Protein AF-A0A2M6GEX7-F1 (afdb_mono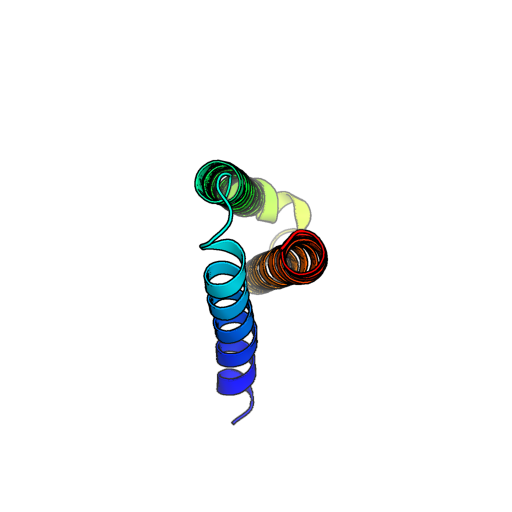mer)

Sequence (92 aa):
MGIALFILIPLGLWLLSIYWLSKWTRFWTFFLLNLILFLAYLALLTKFGHELLGVDPYGLSQLFLILLVIIGHILAGFIFAFFKRKHLKVSN

pLDDT: mean 82.27, std 8.73, range [46.75, 92.69]

Secondary structure (DSSP, 8-state):
-HHHHHHHHHHHHHHHHHHHHTT-TTHHHHHHHHHHHHHHHHHHHHHHHHHHH---TT-HHHHHHHHHHHHHHHHHHHHHHHHHHHHHHH--

Foldseek 3Di:
DPVCCLVCVLVVLLVVLCVLCVPPPCSVVVVVVLVVVLVVVVVCLVVCVCVVPPDDPVCVVSVVVNSVVSSVSSVVSSVVSVVVSVVVVVVD

Radius of gyration: 16.09 Å; Cα contacts (8 Å, |Δi|>4): 38; chains: 1; bounding box: 38×15×49 Å

Structure (mmCIF, N/CA/C/O backbone):
data_AF-A0A2M6GEX7-F1
#
_entry.id   AF-A0A2M6GEX7-F1
#
loop_
_atom_site.group_PDB
_atom_site.id
_atom_site.type_symbol
_atom_site.label_atom_id
_atom_site.label_alt_id
_atom_site.label_comp_id
_atom_site.label_asym_id
_atom_site.label_entity_id
_atom_site.label_seq_id
_atom_site.pdbx_PDB_ins_code
_atom_site.Cartn_x
_atom_site.Cartn_y
_atom_site.Cartn_z
_atom_site.occupancy
_atom_site.B_iso_or_equiv
_atom_site.auth_seq_id
_atom_site.auth_comp_id
_atom_site.auth_asym_id
_atom_site.aut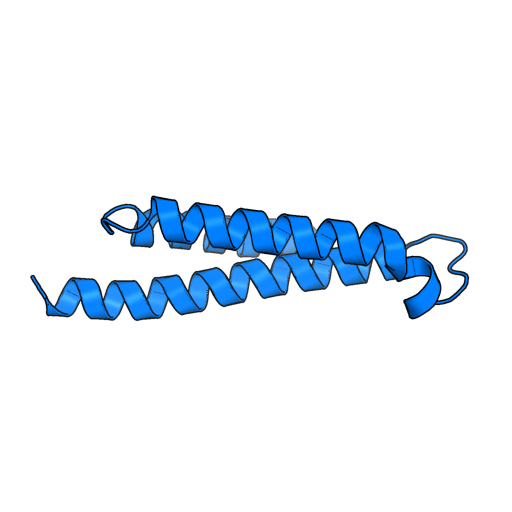h_atom_id
_atom_site.pdbx_PDB_model_num
ATOM 1 N N . MET A 1 1 ? 20.537 -5.385 2.846 1.00 57.12 1 MET A N 1
ATOM 2 C CA . MET A 1 1 ? 19.740 -4.743 3.920 1.00 57.12 1 MET A CA 1
ATOM 3 C C . MET A 1 1 ? 18.702 -3.735 3.400 1.00 57.12 1 MET A C 1
ATOM 5 O O . MET A 1 1 ? 17.623 -3.684 3.967 1.00 57.12 1 MET A O 1
ATOM 9 N N . GLY A 1 2 ? 18.953 -2.990 2.309 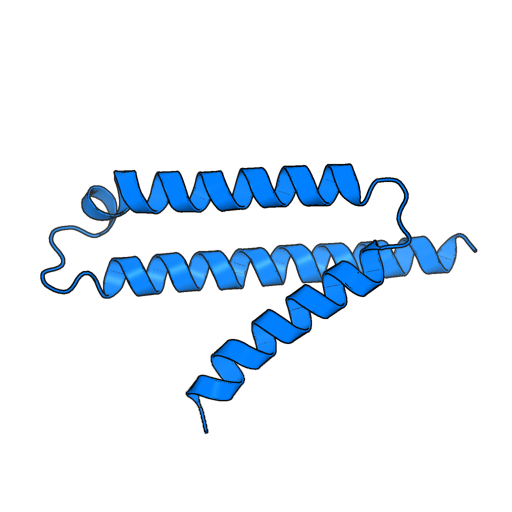1.00 69.88 2 GLY A N 1
ATOM 10 C CA . GLY A 1 2 ? 18.019 -1.954 1.814 1.00 69.88 2 GLY A CA 1
ATOM 11 C C . GLY A 1 2 ? 16.685 -2.445 1.221 1.00 69.88 2 GLY A C 1
ATOM 12 O O . GLY A 1 2 ? 15.640 -1.893 1.542 1.00 69.88 2 GLY A O 1
ATOM 13 N N . ILE A 1 3 ? 16.688 -3.513 0.413 1.00 75.38 3 ILE A N 1
ATOM 14 C CA . ILE A 1 3 ? 15.476 -3.989 -0.294 1.00 75.38 3 ILE A CA 1
ATOM 15 C C . ILE A 1 3 ? 14.442 -4.586 0.674 1.00 75.38 3 ILE A C 1
ATOM 17 O O . ILE A 1 3 ? 13.243 -4.387 0.513 1.00 75.38 3 ILE A O 1
ATOM 21 N N . ALA A 1 4 ? 14.908 -5.269 1.725 1.00 78.50 4 ALA A N 1
ATOM 22 C CA . ALA A 1 4 ? 14.034 -5.869 2.728 1.00 78.50 4 ALA A CA 1
ATOM 23 C C . ALA A 1 4 ? 13.180 -4.811 3.443 1.00 78.50 4 ALA A C 1
ATOM 25 O O . ALA A 1 4 ? 11.982 -5.010 3.605 1.00 78.50 4 ALA A O 1
ATOM 26 N N . LEU A 1 5 ? 13.763 -3.662 3.805 1.00 79.88 5 LEU A N 1
ATOM 27 C CA . LEU A 1 5 ? 13.025 -2.550 4.414 1.00 79.88 5 LEU A CA 1
ATOM 28 C C . LEU A 1 5 ? 11.979 -1.971 3.457 1.00 79.88 5 LEU A C 1
ATOM 30 O O . LEU A 1 5 ? 10.861 -1.676 3.872 1.00 79.88 5 LEU A O 1
ATOM 34 N N . PHE A 1 6 ? 12.321 -1.875 2.173 1.00 75.75 6 PHE A N 1
ATOM 35 C CA . PHE A 1 6 ? 11.430 -1.353 1.139 1.00 75.75 6 PHE A CA 1
ATOM 36 C C . PHE A 1 6 ? 10.171 -2.210 0.940 1.00 75.75 6 PHE A C 1
ATOM 38 O O . PHE A 1 6 ? 9.134 -1.690 0.547 1.00 75.75 6 PHE A O 1
ATOM 45 N N . ILE A 1 7 ? 10.245 -3.507 1.249 1.00 79.56 7 ILE A N 1
ATOM 46 C CA . ILE A 1 7 ? 9.110 -4.438 1.173 1.00 79.56 7 ILE A CA 1
ATOM 47 C C . ILE A 1 7 ? 8.399 -4.542 2.527 1.00 79.56 7 ILE A C 1
ATOM 49 O O . ILE A 1 7 ? 7.172 -4.487 2.595 1.00 79.56 7 ILE A O 1
ATOM 53 N N . LEU A 1 8 ? 9.157 -4.663 3.619 1.00 84.25 8 LEU A N 1
ATOM 54 C CA . LEU A 1 8 ? 8.611 -4.872 4.960 1.00 84.25 8 LEU A CA 1
ATOM 55 C C . LEU A 1 8 ? 7.836 -3.658 5.477 1.00 84.25 8 LEU A C 1
ATOM 57 O O . LEU A 1 8 ? 6.825 -3.843 6.152 1.00 84.25 8 LEU A O 1
ATOM 61 N N . ILE A 1 9 ? 8.268 -2.430 5.163 1.00 84.69 9 ILE A N 1
ATOM 62 C CA . ILE A 1 9 ? 7.600 -1.212 5.647 1.00 84.69 9 ILE A CA 1
ATOM 63 C C . ILE A 1 9 ? 6.191 -1.070 5.043 1.00 84.69 9 ILE A C 1
ATOM 65 O O . ILE A 1 9 ? 5.237 -0.992 5.823 1.00 84.69 9 ILE A O 1
ATOM 69 N N . PRO A 1 10 ? 5.993 -1.089 3.707 1.00 84.25 10 PRO A N 1
ATOM 70 C CA . PRO A 1 10 ? 4.651 -1.036 3.129 1.00 84.25 10 PRO A CA 1
ATOM 71 C C . PRO A 1 10 ? 3.773 -2.202 3.588 1.00 84.25 10 PRO A C 1
ATOM 73 O O . PRO A 1 10 ? 2.603 -2.005 3.911 1.00 84.25 10 PRO A O 1
ATOM 76 N N . LEU A 1 11 ? 4.341 -3.407 3.680 1.00 84.25 11 LEU A N 1
ATOM 77 C CA . LEU A 1 11 ? 3.601 -4.602 4.081 1.00 84.25 11 LEU A CA 1
ATOM 78 C C . LEU A 1 11 ? 3.141 -4.516 5.547 1.00 84.25 11 LEU A C 1
ATOM 80 O O . LEU A 1 11 ? 1.988 -4.818 5.855 1.00 84.25 11 LEU A O 1
ATOM 84 N N . GLY A 1 12 ? 3.995 -4.004 6.436 1.00 87.88 12 GLY A N 1
ATOM 85 C CA . GLY A 1 12 ? 3.646 -3.719 7.827 1.00 87.88 12 GLY A CA 1
ATOM 86 C C . GLY A 1 12 ? 2.574 -2.634 7.964 1.00 87.88 12 GLY A C 1
ATOM 87 O O . GLY A 1 12 ? 1.618 -2.813 8.721 1.00 87.88 12 GLY A O 1
ATOM 88 N N . LEU A 1 13 ? 2.680 -1.536 7.207 1.00 87.38 13 LEU A N 1
ATOM 89 C CA . LEU A 1 13 ? 1.668 -0.469 7.199 1.00 87.38 13 LEU A CA 1
ATOM 90 C C . LEU A 1 13 ? 0.311 -0.971 6.699 1.00 87.38 13 LEU A C 1
ATOM 92 O O . LEU A 1 13 ? -0.730 -0.619 7.262 1.00 87.38 13 LEU A O 1
ATOM 96 N N . TRP A 1 14 ? 0.311 -1.821 5.676 1.00 86.62 14 TRP A N 1
ATOM 97 C CA . TRP A 1 14 ? -0.903 -2.422 5.141 1.00 86.62 14 TRP A CA 1
ATOM 98 C C . TRP A 1 14 ? -1.589 -3.333 6.168 1.00 86.62 14 TRP A C 1
ATOM 100 O O . TRP A 1 14 ? -2.771 -3.142 6.466 1.00 86.62 14 TRP A O 1
ATOM 110 N N . LEU A 1 15 ? -0.838 -4.245 6.797 1.00 87.25 15 LEU A N 1
ATOM 111 C CA . LEU A 1 15 ? -1.361 -5.113 7.858 1.00 87.25 15 LEU A CA 1
ATOM 112 C C . LEU A 1 15 ? -1.890 -4.310 9.054 1.00 87.25 15 LEU A C 1
ATOM 114 O O . LEU A 1 15 ? -2.968 -4.605 9.575 1.00 87.25 15 LEU A O 1
ATOM 118 N N . LEU A 1 16 ? -1.176 -3.258 9.462 1.00 86.62 16 LEU A N 1
ATOM 119 C CA . LEU A 1 16 ? -1.597 -2.391 10.563 1.00 86.62 16 LEU A CA 1
ATOM 120 C C . LEU A 1 16 ? -2.900 -1.643 10.239 1.00 86.62 16 LEU A C 1
ATOM 122 O O . LEU A 1 16 ? -3.770 -1.511 11.103 1.00 86.62 16 LEU A O 1
ATOM 126 N N . SER A 1 17 ? -3.058 -1.203 8.989 1.00 85.25 17 SER A N 1
ATOM 127 C CA . SER A 1 17 ? -4.281 -0.556 8.501 1.00 85.25 17 SER A CA 1
ATOM 128 C C . SER A 1 17 ? -5.481 -1.493 8.590 1.00 85.25 17 SER A C 1
ATOM 130 O O . SER A 1 17 ? -6.525 -1.110 9.124 1.00 85.25 17 SER A O 1
ATOM 132 N N . ILE A 1 18 ? -5.317 -2.736 8.124 1.00 86.00 18 ILE A N 1
ATOM 133 C CA . ILE A 1 18 ? -6.352 -3.774 8.198 1.00 86.00 18 ILE A CA 1
ATOM 134 C C . ILE A 1 18 ? -6.701 -4.064 9.657 1.00 86.00 18 ILE A C 1
ATOM 136 O O . ILE A 1 18 ? -7.876 -4.059 10.019 1.00 86.00 18 ILE A O 1
ATOM 140 N N . TYR A 1 19 ? -5.696 -4.245 10.516 1.00 87.56 19 TYR A N 1
ATOM 141 C CA . TYR A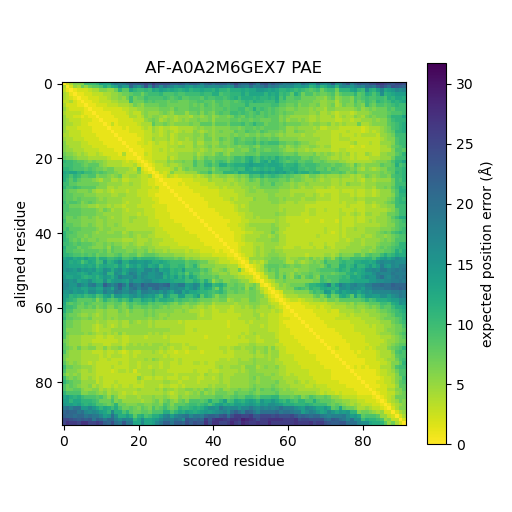 1 19 ? -5.911 -4.494 11.939 1.00 87.56 19 TYR A CA 1
ATOM 142 C C . TYR A 1 19 ? -6.731 -3.378 12.604 1.00 87.56 19 TYR A C 1
ATOM 144 O O . TYR A 1 19 ? -7.688 -3.659 13.328 1.00 87.56 19 TYR A O 1
ATOM 152 N N . TRP A 1 20 ? -6.418 -2.109 12.332 1.00 82.94 20 TRP A N 1
ATOM 153 C CA . TRP A 1 20 ? -7.158 -0.974 12.892 1.00 82.94 20 TRP A CA 1
ATOM 154 C C . TRP A 1 20 ? -8.576 -0.825 12.353 1.00 82.94 20 TRP A C 1
ATOM 156 O O . TRP A 1 20 ? -9.470 -0.439 13.109 1.00 82.94 20 TRP A O 1
ATOM 166 N N . LEU A 1 21 ? -8.792 -1.128 11.076 1.00 83.19 21 LEU A N 1
ATOM 167 C CA . LEU A 1 21 ? -10.108 -1.034 10.450 1.00 83.19 21 LEU A CA 1
ATOM 168 C C . LEU A 1 21 ? -10.968 -2.288 10.670 1.00 83.19 21 LEU A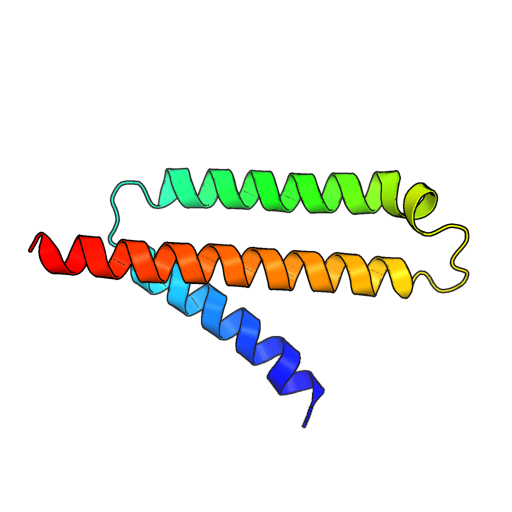 C 1
ATOM 170 O O . LEU A 1 21 ? -12.173 -2.209 10.459 1.00 83.19 21 LEU A O 1
ATOM 174 N N . SER A 1 22 ? -10.401 -3.400 11.148 1.00 80.81 22 SER A N 1
ATOM 175 C CA . SER A 1 22 ? -11.111 -4.677 11.350 1.00 80.81 22 SER A CA 1
ATOM 176 C C . SER A 1 22 ? -12.352 -4.577 12.245 1.00 80.81 22 SER A C 1
ATOM 178 O O . SER A 1 22 ? -13.322 -5.302 12.046 1.00 80.81 22 SER A O 1
ATOM 180 N N . LYS A 1 23 ? -12.353 -3.649 13.212 1.00 79.56 23 LYS A N 1
ATOM 181 C CA . LYS A 1 23 ? -13.483 -3.413 14.128 1.00 79.56 23 LYS A CA 1
ATOM 182 C C . LYS A 1 23 ? -14.553 -2.479 13.556 1.00 79.56 23 LYS A C 1
ATOM 184 O O . LYS A 1 23 ? -15.559 -2.224 14.212 1.00 79.56 23 LYS A O 1
ATOM 189 N N . TRP A 1 24 ? -14.339 -1.915 12.369 1.00 82.25 24 TRP A N 1
ATOM 190 C CA . TRP A 1 24 ? -15.281 -0.986 11.760 1.00 82.25 24 TRP A CA 1
ATOM 191 C C . TRP A 1 24 ? -16.353 -1.741 10.969 1.00 82.25 24 TRP A C 1
ATOM 193 O O . TRP A 1 24 ? -16.047 -2.517 10.073 1.00 82.25 24 TRP A O 1
ATOM 203 N N . THR A 1 25 ? -17.629 -1.463 11.237 1.00 81.12 25 THR A N 1
ATOM 204 C CA . THR A 1 25 ? -18.771 -2.138 10.588 1.00 81.12 25 THR A CA 1
ATOM 205 C C . THR A 1 25 ? -18.791 -2.009 9.062 1.00 81.12 25 THR A C 1
ATOM 207 O O . THR A 1 25 ? -19.278 -2.901 8.377 1.00 81.12 25 THR A O 1
ATOM 210 N N . ARG A 1 26 ? -18.228 -0.927 8.507 1.00 84.94 26 ARG A N 1
ATOM 211 C CA . ARG A 1 26 ? -18.110 -0.705 7.052 1.00 84.94 26 ARG A CA 1
ATOM 212 C C . ARG A 1 26 ? -16.758 -1.136 6.476 1.00 84.94 26 ARG A C 1
ATOM 214 O O . ARG A 1 26 ? -16.429 -0.753 5.354 1.00 84.94 26 ARG A O 1
ATOM 221 N N . PHE A 1 27 ? -15.981 -1.923 7.225 1.00 85.62 27 PHE A N 1
ATOM 222 C CA . PHE A 1 27 ? -14.686 -2.445 6.789 1.00 85.62 27 PHE A CA 1
ATOM 223 C C . PHE A 1 27 ? -14.781 -3.132 5.429 1.00 85.62 27 PHE A C 1
ATOM 225 O O . PHE A 1 27 ? -14.026 -2.783 4.531 1.00 85.62 27 PHE A O 1
ATOM 232 N N . TRP A 1 28 ? -15.742 -4.043 5.253 1.00 83.31 28 TRP A N 1
ATOM 233 C CA . TRP A 1 28 ? -15.897 -4.796 4.007 1.00 83.31 28 TRP A CA 1
ATOM 234 C C . TRP A 1 28 ? -16.182 -3.900 2.805 1.00 83.31 28 TRP A C 1
ATOM 236 O O . TRP A 1 28 ? -15.561 -4.076 1.764 1.00 83.31 28 TRP A O 1
ATOM 246 N N . THR A 1 29 ? -17.051 -2.896 2.951 1.00 86.31 29 THR A N 1
ATOM 247 C CA . THR A 1 29 ? -17.322 -1.925 1.881 1.00 86.31 29 THR A CA 1
ATOM 248 C C . THR A 1 29 ? -16.071 -1.121 1.533 1.00 86.31 29 THR A C 1
ATOM 250 O O . THR A 1 29 ? -15.752 -0.956 0.359 1.00 86.31 29 THR A O 1
ATOM 253 N N . PHE A 1 30 ? -15.330 -0.651 2.540 1.00 86.19 30 PHE A N 1
ATOM 254 C CA . PHE A 1 30 ? -14.071 0.063 2.324 1.00 86.19 30 PHE A CA 1
ATOM 255 C C . PHE A 1 30 ? -13.022 -0.827 1.647 1.00 86.19 30 PHE A C 1
ATOM 257 O O . PHE A 1 30 ? -12.378 -0.397 0.693 1.00 86.19 30 PHE A O 1
ATOM 264 N N . PHE A 1 31 ? -12.874 -2.068 2.107 1.00 85.25 31 PHE A N 1
ATOM 265 C CA . PHE A 1 31 ? -11.939 -3.034 1.545 1.00 85.25 31 PHE A CA 1
ATOM 266 C C . PHE A 1 31 ? -12.269 -3.341 0.082 1.00 85.25 31 PHE A C 1
ATOM 268 O O . PHE A 1 31 ? -11.375 -3.273 -0.756 1.00 85.25 31 PHE A O 1
ATOM 275 N N . LEU A 1 32 ? -13.545 -3.584 -0.246 1.00 88.88 32 LEU A N 1
ATOM 276 C CA . LEU A 1 32 ? -13.973 -3.841 -1.623 1.00 88.88 32 LEU A CA 1
ATOM 277 C C . LEU A 1 32 ? -13.682 -2.650 -2.540 1.00 88.88 32 LEU A C 1
ATOM 279 O O . LEU A 1 32 ? -13.150 -2.837 -3.628 1.00 88.88 32 LEU A O 1
ATOM 283 N N . LEU A 1 33 ? -13.997 -1.427 -2.101 1.00 89.62 33 LEU A N 1
ATOM 284 C CA . LEU A 1 33 ? -13.737 -0.222 -2.891 1.00 89.62 33 LEU A CA 1
ATOM 285 C C . LEU A 1 33 ? -12.240 -0.010 -3.129 1.00 89.62 33 LEU A C 1
ATOM 287 O O . LEU A 1 33 ? -11.849 0.296 -4.252 1.00 89.62 33 LEU A O 1
ATOM 291 N N . ASN A 1 34 ? -11.398 -0.212 -2.110 1.00 88.31 34 ASN A N 1
ATOM 292 C CA . ASN A 1 34 ? -9.946 -0.111 -2.278 1.00 88.31 34 ASN A CA 1
ATOM 293 C C . ASN A 1 34 ? -9.408 -1.213 -3.191 1.00 88.31 34 ASN A C 1
ATOM 295 O O . ASN A 1 34 ? -8.571 -0.927 -4.039 1.00 88.31 34 ASN A O 1
ATOM 299 N N . LEU A 1 35 ? -9.924 -2.439 -3.079 1.00 87.81 35 LEU A N 1
ATOM 300 C CA . LEU A 1 35 ? -9.548 -3.545 -3.956 1.00 87.81 35 LEU A CA 1
ATOM 301 C C . LEU A 1 35 ? -9.920 -3.256 -5.416 1.00 87.81 35 LEU A C 1
ATOM 303 O O . LEU A 1 35 ? -9.088 -3.428 -6.302 1.00 87.81 35 LEU A O 1
ATOM 307 N N . ILE A 1 36 ? -11.139 -2.772 -5.669 1.00 92.69 36 ILE A N 1
ATOM 308 C CA . ILE A 1 36 ? -11.589 -2.377 -7.011 1.00 92.69 36 ILE A CA 1
ATOM 309 C C . ILE A 1 36 ? -10.711 -1.248 -7.551 1.00 92.69 36 ILE A C 1
ATOM 311 O O . ILE A 1 36 ? -10.260 -1.320 -8.691 1.00 92.69 36 ILE A O 1
ATOM 315 N N . LEU A 1 37 ? -10.431 -0.229 -6.737 1.00 90.25 37 LEU A N 1
ATOM 316 C CA . LEU A 1 37 ? -9.591 0.898 -7.134 1.00 90.25 37 LEU A CA 1
ATOM 317 C C . LEU A 1 37 ? -8.160 0.445 -7.460 1.00 90.25 37 LEU A C 1
ATOM 319 O O . LEU A 1 37 ? -7.590 0.863 -8.464 1.00 90.25 37 LEU A O 1
ATOM 323 N N . PHE A 1 38 ? -7.600 -0.450 -6.649 1.00 88.38 38 PHE A N 1
ATOM 324 C CA . PHE A 1 38 ? -6.283 -1.036 -6.867 1.00 88.38 38 PHE A CA 1
ATOM 325 C C . PHE A 1 38 ? -6.214 -1.832 -8.176 1.00 88.38 38 PHE A C 1
ATOM 327 O O . PHE A 1 38 ? -5.302 -1.633 -8.980 1.00 88.38 38 PHE A O 1
ATOM 334 N N . LEU A 1 39 ? -7.209 -2.688 -8.425 1.00 90.88 39 LEU A N 1
ATOM 335 C CA . LEU A 1 39 ? -7.319 -3.445 -9.673 1.00 90.88 39 LEU A CA 1
ATOM 336 C C . LEU A 1 39 ? -7.506 -2.522 -10.881 1.00 90.88 39 LEU A C 1
ATOM 338 O O . LEU A 1 39 ? -6.899 -2.760 -11.922 1.00 90.88 39 LEU A O 1
ATOM 342 N N . ALA A 1 40 ? -8.292 -1.453 -10.743 1.00 91.25 40 ALA A N 1
ATOM 343 C CA . ALA A 1 40 ? -8.473 -0.457 -11.793 1.00 91.25 40 ALA A CA 1
ATOM 344 C C . ALA A 1 40 ? -7.155 0.258 -12.122 1.00 91.25 40 ALA A C 1
ATOM 346 O O . ALA A 1 40 ? -6.814 0.382 -13.298 1.00 91.25 40 ALA A O 1
ATOM 347 N N . TYR A 1 41 ? -6.377 0.661 -11.112 1.00 88.25 41 TYR A N 1
ATOM 348 C CA . TYR A 1 41 ? -5.047 1.231 -11.332 1.00 88.25 41 TYR A CA 1
ATOM 349 C C . TYR A 1 41 ? -4.125 0.255 -12.060 1.00 88.25 41 TYR A C 1
ATOM 351 O O . TYR A 1 41 ? -3.504 0.640 -13.048 1.00 88.25 41 TYR A O 1
ATOM 359 N N . LEU A 1 42 ? -4.069 -1.008 -11.627 1.00 88.06 42 LEU A N 1
ATOM 360 C CA . LEU A 1 42 ? -3.260 -2.030 -12.295 1.00 88.06 42 LEU A CA 1
ATOM 361 C C . LEU A 1 42 ? -3.695 -2.256 -13.748 1.00 88.06 42 LEU A C 1
ATOM 363 O O . LEU A 1 42 ? -2.846 -2.310 -14.637 1.00 88.06 42 LEU A O 1
ATOM 367 N N . ALA A 1 43 ? -4.997 -2.347 -14.014 1.00 89.12 43 ALA A N 1
ATOM 368 C CA . ALA A 1 43 ? -5.526 -2.522 -15.364 1.00 89.12 43 ALA A CA 1
ATOM 369 C C . ALA A 1 43 ? -5.206 -1.318 -16.268 1.00 89.12 43 ALA A C 1
ATOM 371 O O . ALA A 1 43 ? -4.802 -1.491 -17.416 1.00 89.12 43 ALA A O 1
ATOM 372 N N . LEU A 1 44 ? -5.332 -0.093 -15.748 1.00 88.31 44 LEU A N 1
ATOM 373 C CA . LEU A 1 44 ? -4.983 1.121 -16.489 1.00 88.31 44 LEU A CA 1
ATOM 374 C C . LEU A 1 44 ? -3.479 1.200 -16.769 1.00 88.31 44 LEU A C 1
ATOM 376 O O . LEU A 1 44 ? -3.084 1.485 -17.893 1.00 88.31 44 LEU A O 1
ATOM 380 N N . LEU A 1 45 ? -2.639 0.899 -15.780 1.00 86.19 45 LEU A N 1
ATOM 381 C CA . LEU A 1 45 ? -1.179 0.947 -15.907 1.00 86.19 45 LEU A CA 1
ATOM 382 C C . LEU A 1 45 ? -0.617 -0.132 -16.827 1.00 86.19 45 LEU A C 1
ATOM 384 O O . LEU A 1 45 ? 0.379 0.090 -17.508 1.00 86.19 45 LEU A O 1
ATOM 388 N N . THR A 1 46 ? -1.238 -1.306 -16.855 1.00 83.44 46 THR A N 1
ATOM 389 C CA . THR A 1 46 ? -0.840 -2.378 -17.775 1.00 83.44 46 THR A CA 1
ATOM 390 C C . THR A 1 46 ? -1.275 -2.077 -19.203 1.00 83.44 46 THR A C 1
ATOM 392 O O . THR A 1 46 ? -0.500 -2.312 -20.124 1.00 83.44 46 THR A O 1
ATOM 395 N N . LYS A 1 47 ? -2.469 -1.501 -19.392 1.00 84.38 47 LYS A N 1
ATOM 396 C CA . LYS A 1 47 ? -3.015 -1.203 -20.722 1.00 84.38 47 LYS A CA 1
ATOM 397 C C . LYS A 1 47 ? -2.443 0.069 -21.354 1.00 84.38 47 LYS A C 1
ATOM 399 O O . LYS A 1 47 ? -2.134 0.062 -22.537 1.00 84.38 47 LYS A O 1
ATOM 404 N N . PHE A 1 48 ? -2.299 1.143 -20.580 1.00 81.12 48 PHE A N 1
ATOM 405 C CA . PHE A 1 48 ? -1.876 2.463 -21.070 1.00 81.12 48 PHE A CA 1
ATOM 406 C C . PHE A 1 48 ? -0.444 2.833 -20.666 1.00 81.12 48 PHE A C 1
ATOM 408 O O . PHE A 1 48 ? 0.071 3.857 -21.103 1.00 81.12 48 PHE A O 1
ATOM 415 N N . GLY A 1 49 ? 0.231 2.015 -19.851 1.00 72.69 49 GLY A N 1
ATOM 416 C CA . GLY A 1 49 ? 1.588 2.313 -19.381 1.00 72.69 49 GLY A CA 1
ATOM 417 C C . GLY A 1 49 ? 2.604 2.479 -20.511 1.00 72.69 49 GLY A C 1
ATOM 418 O O . GLY A 1 49 ? 3.477 3.334 -20.408 1.00 72.69 49 GLY A O 1
ATOM 419 N N . HIS A 1 50 ? 2.461 1.725 -21.606 1.00 70.88 50 HIS A N 1
ATOM 420 C CA . HIS A 1 50 ? 3.314 1.867 -22.791 1.00 70.88 50 HIS A CA 1
ATOM 421 C C . HIS A 1 50 ? 3.098 3.186 -23.541 1.00 70.88 50 HIS A C 1
ATOM 423 O O . HIS A 1 50 ? 4.065 3.784 -24.002 1.00 70.88 50 HIS A O 1
ATOM 429 N N . GLU A 1 51 ? 1.860 3.674 -23.627 1.00 76.00 51 GLU A N 1
ATOM 430 C CA . GLU A 1 51 ? 1.571 4.970 -24.255 1.00 76.00 51 GLU A CA 1
ATOM 431 C C . GLU A 1 51 ? 2.072 6.136 -23.392 1.00 76.00 51 GLU A C 1
ATOM 433 O O . GLU A 1 51 ? 2.511 7.154 -23.921 1.00 76.00 51 GLU A O 1
ATOM 438 N N . LEU A 1 52 ? 2.047 5.976 -22.064 1.00 72.38 52 LEU A N 1
ATOM 439 C CA . LEU A 1 52 ? 2.442 7.020 -21.116 1.00 72.38 52 LEU A CA 1
ATOM 440 C C . LEU A 1 52 ? 3.964 7.179 -20.974 1.00 72.38 52 LEU A C 1
ATOM 442 O O . LEU A 1 52 ? 4.448 8.282 -20.736 1.00 72.38 52 LEU A O 1
ATOM 446 N N . LEU A 1 53 ? 4.708 6.072 -21.052 1.00 77.94 53 LEU A N 1
ATOM 447 C CA . LEU A 1 53 ? 6.152 6.023 -20.784 1.00 77.94 53 LEU A CA 1
ATOM 448 C C . LEU A 1 53 ? 7.009 5.966 -22.058 1.00 77.94 53 LEU A C 1
ATOM 450 O O . LEU A 1 53 ? 8.226 6.125 -21.977 1.00 77.94 53 LEU A O 1
ATOM 454 N N . GLY A 1 54 ? 6.391 5.763 -23.224 1.00 73.81 54 GLY A N 1
ATOM 455 C CA . GLY A 1 54 ? 7.104 5.512 -24.473 1.00 73.81 54 GLY A CA 1
ATOM 456 C C . GLY A 1 54 ? 7.714 4.107 -24.529 1.00 73.81 54 GLY A C 1
ATOM 457 O O . GLY A 1 54 ? 7.471 3.256 -23.672 1.00 73.81 54 GLY A O 1
ATOM 458 N N . VAL A 1 55 ? 8.502 3.847 -25.577 1.00 74.31 55 VAL A N 1
ATOM 459 C CA . VAL A 1 55 ? 9.155 2.546 -25.778 1.00 74.31 55 VAL A CA 1
ATOM 460 C C . VAL A 1 55 ? 10.265 2.370 -24.741 1.00 74.31 55 VAL A C 1
ATOM 462 O O . VAL A 1 55 ? 11.366 2.892 -24.899 1.00 74.31 55 VAL A O 1
ATOM 465 N N . ASP A 1 56 ? 9.969 1.622 -23.681 1.00 72.69 56 ASP A N 1
ATOM 466 C CA . ASP A 1 56 ? 10.948 1.175 -22.692 1.00 72.69 56 ASP A CA 1
ATOM 467 C C . ASP A 1 56 ? 11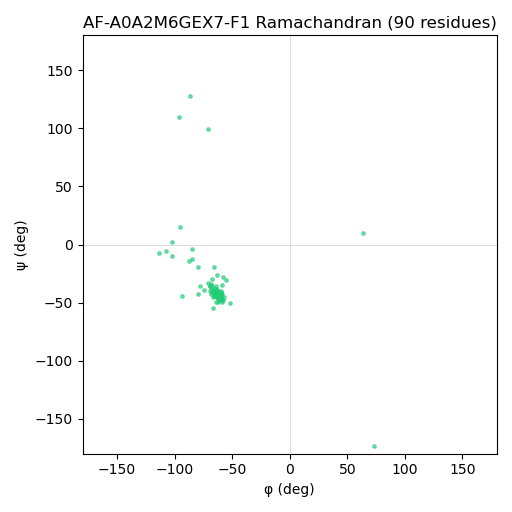.421 -0.250 -23.046 1.00 72.69 56 ASP A C 1
ATOM 469 O O . ASP A 1 56 ? 10.642 -1.197 -22.905 1.00 72.69 56 ASP A O 1
ATOM 473 N N . PRO A 1 57 ? 12.680 -0.436 -23.489 1.00 73.31 57 PRO A N 1
ATOM 474 C CA . PRO A 1 57 ? 13.192 -1.737 -23.921 1.00 73.31 57 PRO A CA 1
ATOM 475 C C . PRO A 1 57 ? 13.283 -2.773 -22.792 1.00 73.31 57 PRO A C 1
ATOM 477 O O . PRO A 1 57 ? 13.342 -3.968 -23.075 1.00 73.31 57 PRO A O 1
ATOM 480 N N . TYR A 1 58 ? 13.288 -2.342 -21.527 1.00 78.25 58 TYR A N 1
ATOM 481 C CA . TYR A 1 58 ? 13.413 -3.233 -20.369 1.00 78.25 58 TYR A CA 1
ATOM 482 C C . TYR A 1 58 ? 12.153 -3.270 -19.494 1.00 78.25 58 TYR A C 1
ATOM 484 O O . TYR A 1 58 ? 12.090 -4.058 -18.551 1.00 78.25 58 TYR A O 1
ATOM 492 N N . GLY A 1 59 ? 11.163 -2.409 -19.758 1.00 80.88 59 GLY A N 1
ATOM 493 C CA . GLY A 1 59 ? 9.931 -2.297 -18.964 1.00 80.88 59 GLY A CA 1
ATOM 494 C C . GLY A 1 59 ? 10.144 -1.849 -17.508 1.00 80.88 59 GLY A C 1
ATOM 495 O O . GLY A 1 59 ? 9.216 -1.896 -16.696 1.00 80.88 59 GLY A O 1
ATOM 496 N N . LEU A 1 60 ? 11.354 -1.406 -17.158 1.00 83.94 60 LEU A N 1
ATOM 497 C CA . LEU A 1 60 ? 11.737 -0.997 -15.804 1.00 83.94 60 LEU A CA 1
ATOM 498 C C . LEU A 1 60 ? 10.951 0.228 -15.334 1.00 83.94 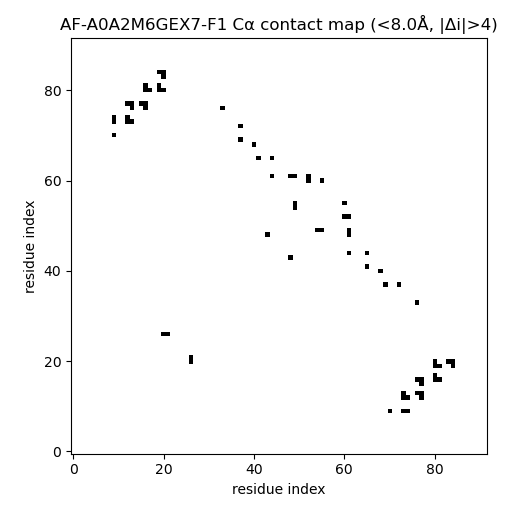60 LEU A C 1
ATOM 500 O O . LEU A 1 60 ? 10.569 0.304 -14.165 1.00 83.94 60 LEU A O 1
ATOM 504 N N . SER A 1 61 ? 10.658 1.156 -16.240 1.00 83.88 61 SER A N 1
ATOM 505 C CA . SER A 1 61 ? 9.887 2.362 -15.934 1.00 83.88 61 SER A CA 1
ATOM 506 C C . SER A 1 61 ? 8.449 2.005 -15.572 1.00 83.88 61 SER A C 1
ATOM 508 O O . SER A 1 61 ? 7.901 2.541 -14.611 1.00 83.88 61 SER A O 1
ATOM 510 N N . GLN A 1 62 ? 7.854 1.036 -16.277 1.00 85.06 62 GLN A N 1
ATOM 511 C CA . GLN A 1 62 ? 6.508 0.552 -15.973 1.00 85.06 62 GLN A CA 1
ATOM 512 C C . GLN A 1 62 ? 6.473 -0.171 -14.623 1.00 85.06 62 GLN A C 1
ATOM 514 O O . GLN A 1 62 ? 5.570 0.075 -13.823 1.00 85.06 62 GLN A O 1
ATOM 519 N N . LEU A 1 63 ? 7.480 -1.001 -14.330 1.00 85.69 63 LEU A N 1
ATOM 520 C CA . LEU A 1 63 ? 7.621 -1.646 -13.023 1.00 85.69 63 LEU A CA 1
ATOM 521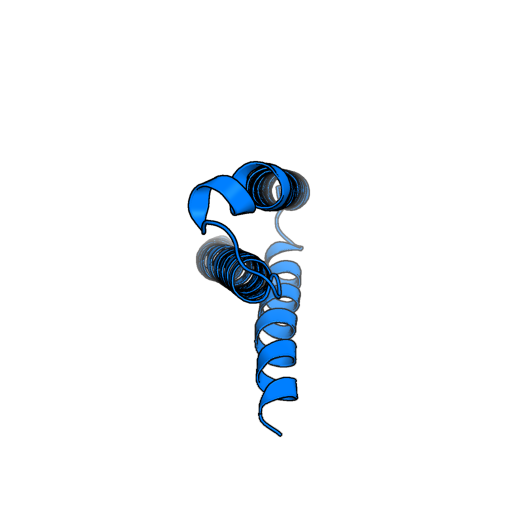 C C . LEU A 1 63 ? 7.745 -0.617 -11.896 1.00 85.69 63 LEU A C 1
ATOM 523 O O . LEU A 1 63 ? 7.057 -0.743 -10.884 1.00 85.69 63 LEU A O 1
ATOM 527 N N . PHE A 1 64 ? 8.567 0.419 -12.072 1.00 85.38 64 PHE A N 1
ATOM 528 C CA . PHE A 1 64 ? 8.737 1.469 -11.068 1.00 85.38 64 PHE A CA 1
ATOM 529 C C . PHE A 1 64 ? 7.444 2.258 -10.840 1.00 85.38 64 PHE A C 1
ATOM 531 O O . PHE A 1 64 ? 7.095 2.560 -9.699 1.00 85.38 64 PHE A O 1
ATOM 538 N N . LEU A 1 65 ? 6.693 2.541 -11.907 1.00 86.69 65 LEU A N 1
ATOM 539 C CA . LEU A 1 65 ? 5.432 3.275 -11.827 1.00 86.69 65 LEU A CA 1
ATOM 540 C C . LEU A 1 65 ? 4.336 2.446 -11.139 1.00 86.69 65 LEU A C 1
ATOM 542 O O . LEU A 1 65 ? 3.627 2.963 -10.275 1.00 86.69 65 LEU A O 1
ATOM 546 N N . ILE A 1 66 ? 4.258 1.142 -11.428 1.00 87.31 66 ILE A N 1
ATOM 547 C CA . ILE A 1 66 ? 3.395 0.202 -10.696 1.00 87.31 66 ILE A CA 1
ATOM 548 C C . ILE A 1 66 ? 3.784 0.168 -9.214 1.00 87.31 66 ILE A C 1
ATOM 550 O O . ILE A 1 66 ? 2.916 0.279 -8.347 1.00 87.31 66 ILE A O 1
ATOM 554 N N . LEU A 1 67 ? 5.081 0.068 -8.910 1.00 87.12 67 LEU A N 1
ATOM 555 C CA . LEU A 1 67 ? 5.579 0.035 -7.536 1.00 87.12 67 LEU A CA 1
ATOM 556 C C . LEU A 1 67 ? 5.217 1.319 -6.772 1.00 87.12 67 LEU A C 1
ATOM 558 O O . LEU A 1 67 ? 4.752 1.257 -5.633 1.00 87.12 67 LEU A O 1
ATOM 562 N N . LEU A 1 68 ? 5.375 2.478 -7.415 1.00 87.88 68 LEU A N 1
ATOM 563 C CA . LEU A 1 68 ? 5.029 3.781 -6.853 1.00 87.88 68 LEU A CA 1
ATOM 564 C C . LEU A 1 68 ? 3.530 3.883 -6.550 1.00 87.88 68 LEU A C 1
ATOM 566 O O . LEU A 1 68 ? 3.151 4.352 -5.476 1.00 87.88 68 LEU A O 1
ATOM 570 N N . VAL A 1 69 ? 2.677 3.402 -7.458 1.00 89.69 69 VAL A N 1
ATOM 571 C CA . VAL A 1 69 ? 1.220 3.397 -7.270 1.00 89.69 69 VAL A CA 1
ATOM 572 C C . VAL A 1 69 ? 0.804 2.444 -6.149 1.00 89.69 69 VAL A C 1
ATOM 574 O O . VAL A 1 69 ? -0.036 2.816 -5.330 1.00 89.69 69 VAL A O 1
ATOM 577 N N . ILE A 1 70 ? 1.425 1.264 -6.039 1.00 88.62 70 ILE A N 1
ATOM 578 C CA . ILE A 1 70 ? 1.199 0.335 -4.919 1.00 88.62 70 ILE A CA 1
ATOM 579 C C . ILE A 1 70 ? 1.544 1.012 -3.586 1.00 88.62 70 ILE A C 1
ATOM 581 O O . ILE A 1 70 ? 0.733 1.004 -2.658 1.00 88.62 70 ILE A O 1
ATOM 585 N N . ILE A 1 71 ? 2.724 1.632 -3.489 1.00 89.06 71 ILE A N 1
ATOM 586 C CA . ILE A 1 71 ? 3.169 2.313 -2.265 1.00 89.06 71 ILE A CA 1
ATOM 587 C C . ILE A 1 71 ? 2.240 3.484 -1.930 1.00 89.06 71 ILE A C 1
ATOM 589 O O . ILE A 1 71 ? 1.810 3.615 -0.783 1.00 89.06 71 ILE A O 1
ATOM 593 N N . GLY A 1 72 ? 1.880 4.301 -2.923 1.00 88.94 72 GLY A N 1
ATOM 5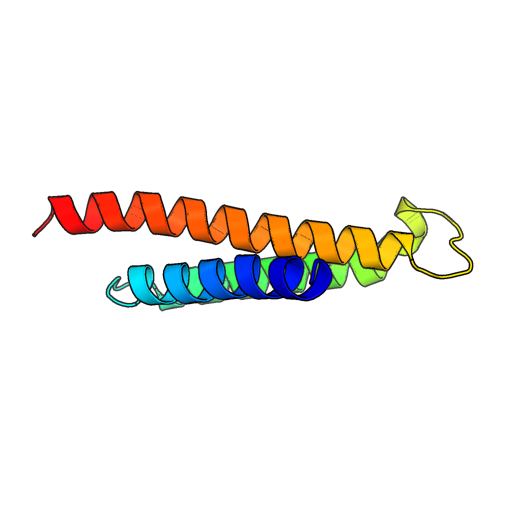94 C CA . GLY A 1 72 ? 0.943 5.411 -2.757 1.00 88.94 72 GLY A CA 1
ATOM 595 C C . GLY A 1 72 ? -0.433 4.948 -2.274 1.00 88.94 72 GLY A C 1
ATOM 596 O O . GLY A 1 72 ? -0.998 5.546 -1.359 1.00 88.94 72 GLY A O 1
ATOM 597 N N . HIS A 1 73 ? -0.943 3.842 -2.820 1.00 90.25 73 HIS A N 1
ATOM 598 C CA . HIS A 1 73 ? -2.216 3.256 -2.406 1.00 90.25 73 HIS A CA 1
ATOM 599 C C . HIS A 1 73 ? -2.172 2.748 -0.955 1.00 90.25 73 HIS A C 1
ATOM 601 O O . HIS A 1 73 ? -3.073 3.047 -0.169 1.00 90.25 73 HIS A O 1
ATOM 607 N N . ILE A 1 74 ? -1.100 2.048 -0.565 1.00 89.25 74 ILE A N 1
ATOM 608 C CA . ILE A 1 74 ? -0.894 1.586 0.818 1.00 89.25 74 ILE A CA 1
ATOM 609 C C . ILE A 1 74 ? -0.819 2.774 1.785 1.00 89.25 74 ILE A C 1
ATOM 611 O O . ILE A 1 74 ? -1.462 2.748 2.836 1.00 89.25 74 ILE A O 1
ATOM 615 N N . LEU A 1 75 ? -0.075 3.827 1.432 1.00 90.06 75 LEU A N 1
ATOM 616 C CA . LEU A 1 75 ? 0.034 5.037 2.249 1.00 90.06 75 LEU A CA 1
ATOM 617 C C . LEU A 1 75 ? -1.317 5.740 2.404 1.00 90.06 75 LEU A C 1
ATOM 619 O O . LEU A 1 75 ? -1.686 6.094 3.523 1.00 90.06 75 LEU A O 1
ATOM 623 N N . ALA A 1 76 ? -2.083 5.898 1.323 1.00 88.62 76 ALA A N 1
ATOM 624 C CA . ALA A 1 76 ? -3.420 6.489 1.377 1.00 88.62 76 ALA A CA 1
ATOM 625 C C . ALA A 1 76 ? -4.366 5.673 2.277 1.00 88.62 76 ALA A C 1
ATOM 627 O O . ALA A 1 76 ? -5.047 6.238 3.140 1.00 88.62 76 ALA A O 1
ATOM 628 N N . GLY A 1 77 ? -4.349 4.343 2.137 1.00 87.38 77 GLY A N 1
ATOM 629 C CA . GLY A 1 77 ? -5.104 3.429 2.994 1.00 87.38 77 GLY A CA 1
ATOM 630 C C . GLY A 1 77 ? -4.702 3.533 4.468 1.00 87.38 77 GLY A C 1
ATOM 631 O O . GLY A 1 77 ? -5.571 3.578 5.341 1.00 87.38 77 GLY A O 1
ATOM 632 N N . PHE A 1 78 ? -3.403 3.651 4.751 1.00 87.44 78 PHE A N 1
ATOM 633 C CA . PHE A 1 78 ? -2.884 3.826 6.107 1.00 87.44 78 PHE A CA 1
ATOM 634 C C . PHE A 1 78 ? -3.274 5.168 6.726 1.00 87.44 78 PHE A C 1
ATOM 636 O O . PHE A 1 78 ? -3.732 5.206 7.870 1.00 87.44 78 PHE A O 1
ATOM 643 N N . ILE A 1 79 ? -3.153 6.264 5.975 1.00 89.06 79 ILE A N 1
ATOM 644 C CA . ILE A 1 79 ? -3.575 7.596 6.419 1.00 89.06 79 ILE A CA 1
ATOM 645 C C . ILE A 1 79 ? -5.067 7.569 6.768 1.00 89.06 79 ILE A C 1
ATOM 647 O O . ILE A 1 79 ? -5.459 7.989 7.861 1.00 89.06 79 ILE A O 1
ATOM 651 N N . PHE A 1 80 ? -5.895 6.999 5.890 1.00 88.12 80 PHE A N 1
ATOM 652 C CA . PHE A 1 80 ? -7.322 6.833 6.150 1.00 88.12 80 PHE A CA 1
ATOM 653 C C . PHE A 1 80 ? -7.586 5.991 7.408 1.00 88.12 80 PHE A C 1
ATOM 655 O O . PHE A 1 80 ? -8.357 6.406 8.279 1.00 88.12 80 PHE A O 1
ATOM 662 N N . ALA A 1 81 ? -6.923 4.839 7.544 1.00 86.50 81 ALA A N 1
ATOM 663 C CA . ALA A 1 81 ? -7.054 3.960 8.705 1.00 86.50 81 ALA A CA 1
ATOM 664 C C . ALA A 1 81 ? -6.671 4.671 10.012 1.00 86.50 81 ALA A C 1
ATOM 666 O O . ALA A 1 81 ? -7.372 4.545 11.019 1.00 86.50 81 ALA A O 1
ATOM 667 N N . PHE A 1 82 ? -5.591 5.454 9.995 1.00 86.25 82 PHE A N 1
ATOM 668 C CA . PHE A 1 82 ? -5.116 6.225 11.139 1.00 86.25 82 PHE A CA 1
ATOM 669 C C . PHE A 1 82 ? -6.139 7.274 11.587 1.00 86.25 82 PHE A C 1
ATOM 671 O O . PHE A 1 82 ? -6.496 7.322 12.770 1.00 86.25 82 PHE A O 1
ATOM 678 N N . PHE A 1 83 ? -6.660 8.078 10.654 1.00 86.19 83 PHE A N 1
ATOM 679 C CA . PHE A 1 83 ? -7.708 9.053 10.963 1.00 86.19 83 PHE A CA 1
ATOM 680 C C . PHE A 1 83 ? -8.974 8.362 11.463 1.00 86.19 83 PHE A C 1
ATOM 682 O O . PHE A 1 83 ? -9.527 8.745 12.498 1.00 86.19 83 PHE A O 1
ATOM 689 N N . LYS A 1 84 ? -9.412 7.291 10.794 1.00 84.19 84 LYS A N 1
ATOM 690 C CA . LYS A 1 84 ? -10.638 6.596 11.182 1.00 84.19 84 LYS A CA 1
ATOM 691 C C . LYS A 1 84 ? -10.524 5.949 12.560 1.00 84.19 84 LYS A C 1
ATOM 693 O O . LYS A 1 84 ? -11.472 6.034 13.340 1.00 84.19 84 LYS A O 1
ATOM 698 N N . ARG A 1 85 ? -9.363 5.386 12.905 1.00 82.50 85 ARG A N 1
ATOM 699 C CA . ARG A 1 85 ? -9.090 4.862 14.250 1.00 82.50 85 ARG A CA 1
ATOM 700 C C . ARG A 1 85 ? -9.218 5.941 15.320 1.00 82.50 85 ARG A C 1
ATOM 702 O O . ARG A 1 85 ? -9.790 5.659 16.370 1.00 82.50 85 ARG A O 1
ATOM 709 N N . LYS A 1 86 ? -8.715 7.158 15.074 1.00 77.44 86 LYS A N 1
ATOM 710 C CA . LYS A 1 86 ? -8.880 8.274 16.021 1.00 77.44 86 LYS A CA 1
ATOM 711 C C . LYS A 1 86 ? -10.358 8.577 16.268 1.00 77.44 86 LYS A C 1
ATOM 713 O O . LYS A 1 86 ? -10.752 8.681 17.420 1.00 77.44 86 LYS A O 1
ATOM 718 N N . HIS A 1 87 ? -11.182 8.609 15.221 1.00 74.50 87 HIS A N 1
ATOM 719 C CA . HIS A 1 87 ? -12.630 8.801 15.373 1.00 74.50 87 HIS A CA 1
ATOM 720 C C . HIS A 1 87 ? -13.323 7.649 16.113 1.00 74.50 87 HIS A C 1
ATOM 722 O O . HIS A 1 87 ? -14.188 7.895 16.946 1.00 74.50 87 HIS A O 1
ATOM 728 N N . LEU A 1 88 ? -12.939 6.396 15.848 1.00 67.75 88 LEU A N 1
ATOM 729 C CA . LEU A 1 88 ? -13.511 5.231 16.535 1.00 67.75 88 LEU A CA 1
ATOM 730 C C . LEU A 1 88 ? -13.141 5.183 18.026 1.00 67.75 88 LEU A C 1
ATOM 732 O O . LEU A 1 88 ? -13.915 4.672 18.824 1.00 67.75 88 LEU A O 1
ATOM 736 N N . LYS A 1 89 ? -11.979 5.725 18.412 1.00 60.06 89 LYS A N 1
ATOM 737 C CA . LYS A 1 89 ? -11.531 5.783 19.813 1.00 60.06 89 LYS A CA 1
ATOM 738 C C . LYS A 1 89 ? -12.184 6.915 20.621 1.00 60.06 89 LYS A C 1
ATOM 740 O O . LYS A 1 89 ? -12.143 6.861 21.837 1.00 60.06 89 LYS A O 1
ATOM 745 N N . VAL A 1 90 ? -12.747 7.928 19.959 1.00 58.81 90 VAL A N 1
ATOM 746 C CA . VAL A 1 90 ? -13.448 9.062 20.599 1.00 58.81 90 VAL A CA 1
ATOM 747 C C . VAL A 1 90 ? -14.940 8.758 20.835 1.00 58.81 90 VAL A C 1
ATOM 749 O O . VAL A 1 90 ? -15.596 9.466 21.583 1.00 58.81 90 VAL A O 1
ATOM 752 N N . SER A 1 91 ? -15.478 7.705 20.210 1.00 48.78 91 SER A N 1
ATOM 753 C CA . SER A 1 91 ? -16.902 7.330 20.260 1.00 48.78 91 SER A CA 1
ATOM 754 C C . SER A 1 91 ? -17.226 6.156 21.206 1.00 48.78 91 SER A C 1
ATOM 756 O O . SER A 1 91 ? -18.382 5.737 21.240 1.00 48.78 91 SER A O 1
ATOM 758 N N . ASN A 1 92 ? -16.232 5.611 21.917 1.00 46.75 92 ASN A N 1
ATOM 759 C CA . ASN A 1 92 ? -16.370 4.579 22.958 1.00 46.75 92 ASN A CA 1
ATOM 760 C C . ASN A 1 92 ? -15.957 5.169 24.303 1.00 46.75 92 ASN A C 1
ATOM 762 O O . ASN A 1 92 ? -16.543 4.749 25.319 1.00 46.75 92 ASN A O 1
#

Mean predicted aligned error: 6.67 Å

Solvent-accessible surface area (backbone atoms only — not comparable to full-atom values): 5189 Å² total; per-residue (Å²): 120,69,68,60,52,69,52,50,51,56,51,50,44,42,53,51,24,50,62,58,34,66,81,42,93,59,35,65,63,54,50,51,50,52,51,52,51,51,51,49,52,52,53,47,50,69,72,44,34,55,78,75,69,44,94,56,94,79,46,57,68,55,53,50,52,53,51,50,50,53,51,51,50,40,50,53,50,30,53,51,29,54,54,51,42,55,56,60,66,73,75,113